Protein AF-A0A1C6BW01-F1 (afdb_monomer_lite)

Sequence (113 aa):
MGESELTFLDFTEDDIAQLSMTPLMGGQMSRKDKIKEGILIAKEEYNDMADKVMAMLYTLADKFLDGIELDEIKEAMVMTRLGQMIMDDGIRIGELRGREEGIAENQKKIRRK

Structure (mmCIF, N/CA/C/O backbone):
data_AF-A0A1C6BW01-F1
#
_entry.id   AF-A0A1C6BW01-F1
#
loop_
_atom_site.group_PDB
_atom_site.id
_atom_site.type_symbol
_atom_site.label_atom_id
_atom_site.label_alt_id
_atom_site.label_comp_id
_atom_site.label_asym_id
_atom_site.label_entity_id
_atom_site.label_seq_id
_atom_site.pdbx_PDB_ins_code
_atom_site.Cartn_x
_atom_site.Cartn_y
_atom_site.Cartn_z
_atom_site.occupancy
_atom_site.B_iso_or_equiv
_atom_site.auth_seq_id
_atom_site.auth_comp_id
_atom_site.auth_asym_id
_atom_site.auth_atom_id
_atom_site.pdbx_PDB_model_num
ATOM 1 N N . MET A 1 1 ? -6.541 29.605 29.479 1.00 36.56 1 MET A N 1
ATOM 2 C CA . MET A 1 1 ? -6.010 29.645 28.103 1.00 36.56 1 MET A CA 1
ATOM 3 C C . MET A 1 1 ? -4.715 28.853 28.157 1.00 36.56 1 MET A C 1
ATOM 5 O O . MET A 1 1 ? -3.748 29.378 28.667 1.00 36.56 1 MET A O 1
ATOM 9 N N . GLY A 1 2 ? -4.680 27.544 27.928 1.00 43.06 2 GLY A N 1
A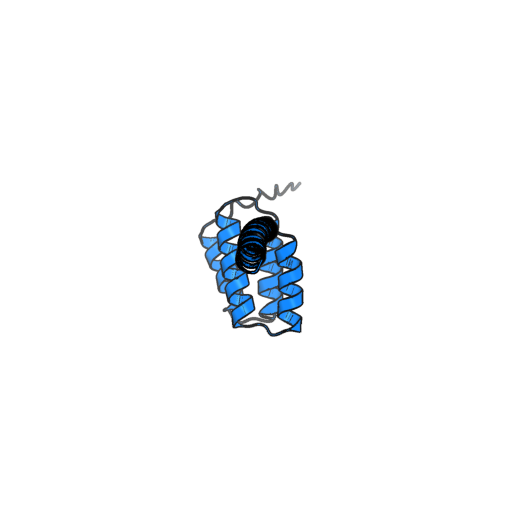TOM 10 C CA . GLY A 1 2 ? -5.489 26.759 27.000 1.00 43.06 2 GLY A CA 1
ATOM 11 C C . GLY A 1 2 ? -4.754 26.537 25.679 1.00 43.06 2 GLY A C 1
ATOM 12 O O . GLY A 1 2 ? -5.409 26.501 24.651 1.00 43.06 2 GLY A O 1
ATOM 13 N N . GLU A 1 3 ? -3.425 26.445 25.705 1.00 38.47 3 GLU A N 1
ATOM 14 C CA . GLU A 1 3 ? -2.650 25.883 24.603 1.00 38.47 3 GLU A CA 1
ATOM 15 C C . GLU A 1 3 ? -2.342 24.440 24.990 1.00 38.47 3 GLU A C 1
ATOM 17 O O . GLU A 1 3 ? -1.395 24.140 25.711 1.00 38.47 3 GLU A O 1
ATOM 22 N N . SER A 1 4 ? -3.249 23.544 24.603 1.00 41.50 4 SER A N 1
ATOM 23 C CA . SER A 1 4 ? -2.918 22.138 24.448 1.00 41.50 4 SER A CA 1
ATOM 24 C C . SER A 1 4 ? -1.939 22.056 23.283 1.00 41.50 4 SER A C 1
ATOM 26 O O . SER A 1 4 ? -2.351 21.927 22.129 1.00 41.50 4 SER A O 1
ATOM 28 N N . GLU A 1 5 ? -0.651 22.200 23.593 1.00 40.69 5 GLU A N 1
ATOM 29 C CA . GLU A 1 5 ? 0.421 21.637 22.785 1.00 40.69 5 GLU A CA 1
ATOM 30 C C . GLU A 1 5 ? 0.078 20.156 22.623 1.00 40.69 5 GLU A C 1
ATOM 32 O O . GLU A 1 5 ? 0.233 19.348 23.539 1.00 40.69 5 GLU A O 1
ATOM 37 N N . LEU A 1 6 ? -0.506 19.823 21.472 1.00 42.75 6 LEU A N 1
ATOM 38 C CA . LEU A 1 6 ? -0.527 18.473 20.941 1.00 42.75 6 LEU A CA 1
ATOM 39 C C . LEU A 1 6 ? 0.942 18.127 20.722 1.00 42.75 6 LEU A C 1
ATOM 41 O O . LEU A 1 6 ? 1.514 18.390 19.666 1.00 42.75 6 LEU A O 1
ATOM 45 N N . THR A 1 7 ? 1.578 17.641 21.784 1.00 38.22 7 THR A N 1
ATOM 46 C CA . THR A 1 7 ? 2.890 17.027 21.718 1.00 38.22 7 THR A CA 1
ATOM 47 C C . THR A 1 7 ? 2.762 15.903 20.707 1.00 38.22 7 THR A C 1
ATOM 49 O O . THR A 1 7 ? 2.026 14.945 20.946 1.00 38.22 7 THR A O 1
ATOM 52 N N . PHE A 1 8 ? 3.401 16.112 19.557 1.00 45.72 8 PHE A N 1
ATOM 53 C CA . PHE A 1 8 ? 3.662 15.142 18.504 1.00 45.72 8 PHE A CA 1
ATOM 54 C C . PHE A 1 8 ? 3.826 13.759 19.144 1.00 45.72 8 PHE A C 1
ATOM 56 O O . PHE A 1 8 ? 4.736 13.572 19.955 1.00 45.72 8 PHE A O 1
ATOM 63 N N . LEU A 1 9 ? 2.849 12.874 18.915 1.00 46.31 9 LEU A N 1
ATOM 64 C CA . LEU A 1 9 ? 2.792 11.562 19.551 1.00 46.31 9 LEU A CA 1
ATOM 65 C C . LEU A 1 9 ? 4.035 10.794 19.115 1.00 46.31 9 LEU A C 1
ATOM 67 O O . LEU A 1 9 ? 4.117 10.332 17.981 1.00 46.31 9 LEU A O 1
ATOM 71 N N . ASP A 1 10 ? 4.995 10.646 20.020 1.00 57.12 10 ASP A N 1
ATOM 72 C CA . ASP A 1 10 ? 6.025 9.632 19.865 1.00 57.12 10 ASP A CA 1
ATOM 73 C C . ASP A 1 10 ? 5.281 8.293 19.957 1.00 57.12 10 ASP A C 1
ATOM 75 O O . ASP A 1 10 ? 4.870 7.885 21.044 1.00 57.12 10 ASP A O 1
ATOM 79 N N . PHE A 1 11 ? 4.964 7.699 18.800 1.00 65.00 11 PHE A N 1
ATOM 80 C CA . PHE A 1 11 ? 4.159 6.482 18.705 1.00 65.00 11 PHE A CA 1
ATOM 81 C C . PHE A 1 11 ? 4.783 5.400 19.582 1.00 65.00 11 PHE A C 1
ATOM 83 O O . PHE A 1 11 ? 5.849 4.862 19.269 1.00 65.00 11 PHE A O 1
ATOM 90 N N . THR A 1 12 ? 4.120 5.078 20.688 1.00 73.38 12 THR A N 1
ATOM 91 C CA . THR A 1 12 ? 4.597 4.038 21.593 1.00 73.38 12 THR A CA 1
ATOM 92 C C . THR A 1 12 ? 4.290 2.659 21.012 1.00 73.38 12 THR A C 1
ATOM 94 O O . THR A 1 12 ? 3.443 2.501 20.128 1.00 73.38 12 THR A O 1
ATOM 97 N N . GLU A 1 13 ? 4.956 1.616 21.515 1.00 70.88 13 GLU A N 1
ATOM 98 C CA . GLU A 1 13 ? 4.609 0.238 21.136 1.00 70.88 13 GLU A CA 1
ATOM 99 C C . GLU A 1 13 ? 3.128 -0.083 21.414 1.00 70.88 13 GLU A C 1
ATOM 101 O O . GLU A 1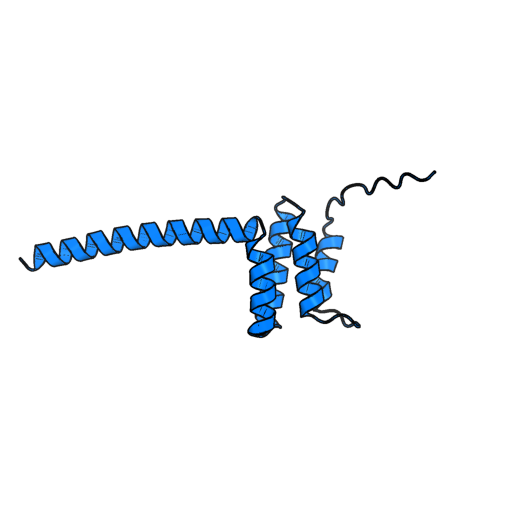 13 ? 2.513 -0.832 20.652 1.00 70.88 13 GLU A O 1
ATOM 106 N N . ASP A 1 14 ? 2.536 0.531 22.444 1.00 78.19 14 ASP A N 1
ATOM 107 C CA . ASP A 1 14 ? 1.125 0.364 22.801 1.00 78.19 14 ASP A CA 1
ATOM 108 C C . ASP A 1 14 ? 0.185 1.025 21.785 1.00 78.19 14 ASP A C 1
ATOM 110 O O . ASP A 1 14 ? -0.801 0.405 21.373 1.00 78.19 14 ASP A O 1
ATOM 114 N N . ASP A 1 15 ? 0.508 2.238 21.321 1.00 75.44 15 ASP A N 1
ATOM 115 C CA . ASP A 1 15 ? -0.256 2.924 20.267 1.00 75.44 15 ASP A CA 1
ATOM 116 C C . ASP A 1 15 ? -0.285 2.081 18.988 1.00 75.44 15 ASP A C 1
ATOM 118 O O . ASP A 1 15 ? -1.278 2.028 18.262 1.00 75.44 15 ASP A O 1
ATOM 122 N N . ILE A 1 16 ? 0.789 1.337 18.746 1.00 72.06 16 ILE A N 1
ATOM 123 C CA . ILE A 1 16 ? 0.949 0.493 17.567 1.00 72.06 16 ILE A CA 1
ATOM 124 C C . ILE A 1 16 ? 0.239 -0.835 17.712 1.00 72.06 16 ILE A C 1
ATOM 126 O O . ILE A 1 16 ? -0.425 -1.288 16.771 1.00 72.06 16 ILE A O 1
ATOM 130 N N . ALA A 1 17 ? 0.331 -1.457 18.882 1.00 75.44 17 ALA A N 1
ATOM 131 C CA . ALA A 1 17 ? -0.485 -2.612 19.197 1.00 75.44 17 ALA A CA 1
ATOM 132 C C . ALA A 1 17 ? -1.969 -2.257 19.034 1.00 75.44 17 ALA A C 1
ATOM 134 O O . ALA A 1 17 ? -2.713 -3.010 18.410 1.00 75.44 17 ALA A O 1
ATOM 135 N N . GLN A 1 18 ? -2.401 -1.076 19.486 1.00 81.06 18 GLN A N 1
ATOM 136 C CA . GLN A 1 18 ? -3.768 -0.618 19.260 1.00 81.06 18 GLN A CA 1
ATOM 137 C C . GLN A 1 18 ? -4.075 -0.400 17.780 1.00 81.06 18 GLN A C 1
ATOM 139 O O . GLN A 1 18 ? -5.044 -0.982 17.287 1.00 81.06 18 GLN A O 1
ATOM 144 N N . LEU A 1 19 ? -3.272 0.378 17.048 1.00 81.75 19 LEU A N 1
ATOM 145 C CA . LEU A 1 19 ? -3.559 0.710 15.647 1.00 81.75 19 LEU A CA 1
ATOM 146 C C . LEU A 1 19 ? -3.625 -0.549 14.771 1.00 81.75 19 LEU A C 1
ATOM 148 O O . LEU A 1 19 ? -4.533 -0.707 13.956 1.00 81.75 19 LEU A O 1
ATOM 152 N N . SER A 1 20 ? -2.705 -1.489 14.993 1.00 77.75 20 SER A N 1
ATOM 153 C CA . SER A 1 20 ? -2.644 -2.751 14.254 1.00 77.75 20 SER A CA 1
ATOM 154 C C . SER A 1 20 ? -3.747 -3.740 14.642 1.00 77.75 20 SER A C 1
ATOM 156 O O . SER A 1 20 ? -4.208 -4.510 13.802 1.00 77.75 20 SER A O 1
ATOM 158 N N . MET A 1 21 ? -4.226 -3.715 15.887 1.00 83.38 21 MET A N 1
ATOM 159 C CA . MET A 1 21 ? -5.309 -4.594 16.341 1.00 83.38 21 MET A CA 1
ATOM 160 C C . MET A 1 21 ? -6.701 -3.999 16.100 1.00 83.38 21 MET A C 1
ATOM 162 O O . MET A 1 21 ? -7.686 -4.740 16.077 1.00 83.38 21 MET A O 1
ATOM 166 N N . THR A 1 22 ? -6.810 -2.688 15.872 1.00 86.00 22 THR A N 1
ATOM 167 C CA . THR A 1 22 ? -8.086 -1.980 15.672 1.00 86.00 22 THR A CA 1
ATOM 168 C C . THR A 1 22 ? -8.962 -2.614 14.578 1.00 86.00 22 THR A C 1
ATOM 170 O O . THR A 1 22 ? -10.158 -2.819 14.836 1.00 86.00 22 THR A O 1
ATOM 173 N N . PRO A 1 23 ? -8.427 -3.025 13.404 1.00 86.06 23 PRO A N 1
ATOM 174 C CA . PRO A 1 23 ? -9.209 -3.719 12.374 1.00 86.06 23 PRO A CA 1
ATOM 175 C C . PRO A 1 23 ? -9.770 -5.087 12.802 1.00 86.06 23 PRO A C 1
ATOM 177 O O . PRO A 1 23 ? -10.738 -5.570 12.213 1.00 86.06 23 PRO A O 1
ATOM 180 N N . LEU A 1 24 ? -9.190 -5.720 13.827 1.00 86.44 24 LEU A N 1
ATOM 181 C CA . LEU A 1 24 ? -9.649 -7.004 14.371 1.00 86.44 24 LEU A CA 1
ATOM 182 C C . LEU A 1 24 ? -10.740 -6.830 15.432 1.00 86.44 24 LEU A C 1
ATOM 184 O O . LEU A 1 24 ? -11.548 -7.736 15.640 1.00 86.44 24 LEU A O 1
ATOM 188 N N . MET A 1 25 ? -10.775 -5.674 16.096 1.00 87.19 25 MET A N 1
ATOM 189 C CA . MET A 1 25 ? -11.768 -5.369 17.121 1.00 87.19 25 MET A CA 1
ATOM 190 C C . MET A 1 25 ? -13.153 -5.127 16.503 1.00 87.19 25 MET A C 1
ATOM 192 O O . MET A 1 25 ? -13.285 -4.626 15.383 1.00 87.19 25 MET A O 1
ATOM 196 N N . GLY A 1 26 ? -14.211 -5.451 17.252 1.00 78.94 26 GLY A N 1
ATOM 197 C CA . GLY A 1 26 ? -15.583 -5.066 16.901 1.00 78.94 26 GLY A CA 1
ATOM 198 C C . GLY A 1 26 ? -15.794 -3.546 16.959 1.00 78.94 26 GLY A C 1
ATOM 199 O O . GLY A 1 26 ? -14.897 -2.791 17.335 1.00 78.94 26 GLY A O 1
ATOM 200 N N . GLY A 1 27 ? -16.972 -3.073 16.557 1.00 85.62 27 GLY A N 1
ATOM 201 C CA . GLY A 1 27 ? -17.343 -1.657 16.630 1.00 85.62 27 GLY A CA 1
ATOM 202 C C . GLY A 1 27 ? -18.216 -1.213 15.462 1.00 85.62 27 GLY A C 1
ATOM 203 O O . GLY A 1 27 ? -18.530 -2.006 14.579 1.00 85.62 27 GLY A O 1
ATOM 204 N N . GLN A 1 28 ? -18.597 0.065 15.470 1.00 85.94 28 GLN A N 1
ATOM 205 C CA . GLN A 1 28 ? -19.463 0.652 14.441 1.00 85.94 28 GLN A CA 1
ATOM 206 C C . GLN A 1 28 ? -18.723 0.955 13.132 1.00 85.94 28 GLN A C 1
ATOM 208 O O . GLN A 1 28 ? -19.337 0.956 12.070 1.00 85.94 28 GLN A O 1
ATOM 213 N N . MET A 1 29 ? -17.416 1.223 13.205 1.00 89.56 29 MET A N 1
ATOM 214 C CA . MET A 1 29 ? -16.590 1.514 12.036 1.00 89.56 29 MET A CA 1
ATOM 215 C C . MET A 1 29 ? -16.218 0.222 11.299 1.00 89.56 29 MET A C 1
ATOM 217 O O . MET A 1 29 ? -15.854 -0.776 11.933 1.00 89.56 29 MET A O 1
ATOM 221 N N . SER A 1 30 ? -16.296 0.246 9.966 1.00 91.75 30 SER A N 1
ATOM 222 C CA . SER A 1 30 ? -15.945 -0.903 9.131 1.00 91.75 30 SER A CA 1
ATOM 223 C C . SER A 1 30 ? -14.451 -1.237 9.238 1.00 91.75 30 SER A C 1
ATOM 225 O O . SER A 1 30 ? -13.630 -0.395 9.608 1.00 91.75 30 SER A O 1
ATOM 227 N N . ARG A 1 31 ? -14.069 -2.476 8.900 1.00 91.56 31 ARG A N 1
ATOM 228 C CA . ARG A 1 31 ? -12.647 -2.861 8.860 1.00 91.56 31 ARG A CA 1
ATOM 229 C C . ARG A 1 31 ? -11.865 -2.018 7.857 1.00 91.56 31 ARG A C 1
ATOM 231 O O . ARG A 1 31 ? -10.755 -1.609 8.175 1.00 91.56 31 ARG A O 1
ATOM 238 N N . LYS A 1 32 ? -12.464 -1.724 6.698 1.00 93.00 32 LYS A N 1
ATOM 239 C CA . LYS A 1 32 ? -11.883 -0.854 5.675 1.00 93.00 32 LYS A CA 1
ATOM 240 C C . LYS A 1 32 ? -11.540 0.516 6.244 1.00 93.00 32 LYS A C 1
ATOM 242 O O . LYS A 1 32 ? -10.399 0.951 6.132 1.00 93.00 32 LYS A O 1
ATOM 247 N N . ASP A 1 33 ? -12.508 1.168 6.884 1.00 92.44 33 ASP A N 1
ATOM 248 C CA . ASP A 1 33 ? -12.332 2.535 7.380 1.00 92.44 33 ASP A CA 1
ATOM 249 C C . ASP A 1 33 ? -11.269 2.587 8.482 1.00 92.44 33 ASP A C 1
ATOM 251 O O . ASP A 1 33 ? -10.396 3.447 8.442 1.00 92.44 33 ASP A O 1
ATOM 255 N N . LYS A 1 34 ? -11.260 1.596 9.384 1.00 92.75 34 LYS A N 1
ATOM 256 C CA . LYS A 1 34 ? -10.224 1.451 10.418 1.00 92.75 34 LYS A CA 1
ATOM 257 C C . LYS A 1 34 ? -8.822 1.309 9.826 1.00 92.75 34 LYS A C 1
ATOM 259 O O . LYS A 1 34 ? -7.880 1.927 10.311 1.00 92.75 34 LYS A O 1
ATOM 264 N N . ILE A 1 35 ? -8.674 0.485 8.786 1.00 92.50 35 ILE A N 1
ATOM 265 C CA . ILE A 1 35 ? -7.384 0.295 8.112 1.00 92.50 35 ILE A CA 1
ATOM 266 C C . ILE A 1 35 ? -6.961 1.587 7.410 1.00 92.50 35 ILE A C 1
ATOM 268 O O . ILE A 1 35 ? -5.817 2.014 7.547 1.00 92.50 35 ILE A O 1
ATOM 272 N N . LYS A 1 36 ? -7.886 2.234 6.695 1.00 92.62 36 LYS A N 1
ATOM 273 C CA . LYS A 1 36 ? -7.633 3.486 5.977 1.00 92.62 36 LYS A CA 1
ATOM 274 C C . LYS A 1 36 ? -7.202 4.601 6.926 1.00 92.62 36 LYS A C 1
ATOM 276 O O . LYS A 1 36 ? -6.229 5.291 6.645 1.00 92.62 36 LYS A O 1
ATOM 281 N N . GLU A 1 37 ? -7.889 4.753 8.054 1.00 91.25 37 GLU A N 1
ATOM 282 C CA . GLU A 1 37 ? -7.545 5.736 9.081 1.00 91.25 37 GLU A CA 1
ATOM 283 C C . GLU A 1 37 ? -6.183 5.430 9.713 1.00 91.25 37 GLU A C 1
ATOM 285 O O . GLU A 1 37 ? -5.346 6.324 9.808 1.00 91.25 37 GLU A O 1
ATOM 290 N N . GLY A 1 38 ? -5.897 4.161 10.021 1.00 90.19 38 GLY A N 1
ATOM 291 C CA . GLY A 1 38 ? -4.579 3.747 10.505 1.00 90.19 38 GLY A CA 1
ATOM 292 C C . GLY A 1 38 ? -3.445 4.102 9.534 1.00 90.19 38 GLY A C 1
ATOM 293 O O . GLY A 1 38 ? -2.404 4.597 9.958 1.00 90.19 38 GLY A O 1
ATOM 294 N N . ILE A 1 39 ? -3.656 3.922 8.226 1.00 91.00 39 ILE A N 1
ATOM 295 C CA . ILE A 1 39 ? -2.685 4.310 7.188 1.00 91.00 39 ILE A CA 1
ATOM 296 C C . ILE A 1 39 ? -2.522 5.833 7.136 1.00 91.00 39 ILE A C 1
ATOM 298 O O . ILE A 1 39 ? -1.401 6.328 7.042 1.00 91.00 39 ILE A O 1
ATOM 302 N N . LEU A 1 40 ? -3.625 6.585 7.208 1.00 89.44 40 LEU A N 1
ATOM 303 C CA . LEU A 1 40 ? -3.603 8.050 7.197 1.00 89.44 40 LEU A CA 1
ATOM 304 C C . LEU A 1 40 ? -2.902 8.649 8.414 1.00 89.44 40 LEU A C 1
ATOM 306 O O . LEU A 1 40 ? -2.351 9.735 8.296 1.00 89.44 40 LEU A O 1
ATOM 310 N N . ILE A 1 41 ? -2.928 7.959 9.549 1.00 87.44 41 ILE A N 1
ATOM 311 C CA . ILE A 1 41 ? -2.192 8.351 10.746 1.00 87.44 41 ILE A CA 1
ATOM 312 C C . ILE A 1 41 ? -0.711 7.986 10.584 1.00 87.44 41 ILE A C 1
ATOM 314 O O . ILE A 1 41 ? 0.157 8.843 10.713 1.00 87.44 41 ILE A O 1
ATOM 318 N N . ALA A 1 42 ? -0.414 6.734 10.226 1.00 85.62 42 ALA A N 1
ATOM 319 C CA . ALA A 1 42 ? 0.959 6.245 10.121 1.00 85.62 42 ALA A CA 1
ATOM 320 C C . ALA A 1 42 ? 1.776 6.949 9.022 1.00 85.62 42 ALA A C 1
ATOM 322 O O . ALA A 1 42 ? 2.993 7.039 9.137 1.00 85.62 42 ALA A O 1
ATOM 323 N N . LYS A 1 43 ? 1.138 7.465 7.961 1.00 85.75 43 LYS A N 1
ATOM 324 C CA . LYS A 1 43 ? 1.843 8.183 6.883 1.00 85.75 43 LYS A CA 1
ATOM 325 C C . LYS A 1 43 ? 2.450 9.523 7.321 1.00 85.75 43 LYS A C 1
ATOM 327 O O . LYS A 1 43 ? 3.311 10.032 6.610 1.00 85.75 43 LYS A O 1
ATOM 332 N N . GLU A 1 44 ? 1.952 10.122 8.405 1.00 84.38 44 GLU A N 1
ATOM 333 C CA . GLU A 1 44 ? 2.448 11.409 8.916 1.00 84.38 44 GLU A CA 1
ATOM 334 C C . GLU A 1 44 ? 3.766 11.233 9.695 1.00 84.38 44 GLU A C 1
ATOM 336 O O . GLU A 1 44 ? 4.494 12.198 9.920 1.00 84.38 44 GLU A O 1
ATOM 341 N N . GLU A 1 45 ? 4.109 9.987 10.038 1.00 81.88 45 GLU A N 1
ATOM 342 C CA . GLU A 1 45 ? 5.303 9.614 10.785 1.00 81.88 45 GLU A CA 1
ATOM 343 C C . GLU A 1 45 ? 6.405 9.058 9.873 1.00 81.88 45 GLU A C 1
ATOM 345 O O . GLU A 1 45 ? 6.164 8.270 8.958 1.00 81.88 45 GLU A O 1
ATOM 350 N N . TYR A 1 46 ? 7.658 9.430 10.152 1.00 80.50 46 TYR A N 1
ATOM 351 C CA . TYR A 1 46 ? 8.814 9.103 9.302 1.00 80.50 46 TYR A CA 1
ATOM 352 C C . TYR A 1 46 ? 9.864 8.250 10.029 1.00 80.50 46 TYR A C 1
ATOM 354 O O . TYR A 1 46 ? 11.068 8.496 9.916 1.00 80.50 46 TYR A O 1
ATOM 362 N N . ASN A 1 47 ? 9.430 7.217 10.749 1.00 82.94 47 ASN A N 1
ATOM 363 C CA . ASN A 1 47 ? 10.296 6.316 11.516 1.00 82.94 47 ASN A CA 1
ATOM 364 C C . ASN A 1 47 ? 10.044 4.831 11.174 1.00 82.94 47 ASN A C 1
ATOM 366 O O . ASN A 1 47 ? 9.021 4.480 10.589 1.00 82.94 47 ASN A O 1
ATOM 370 N N . ASP A 1 48 ? 10.983 3.953 11.544 1.00 83.12 48 ASP A N 1
ATOM 371 C CA . ASP A 1 48 ? 10.915 2.502 11.270 1.00 83.12 48 ASP A CA 1
ATOM 372 C C . ASP A 1 48 ? 9.652 1.845 11.834 1.00 83.12 48 ASP A C 1
ATOM 374 O O . ASP A 1 48 ? 9.214 0.780 11.392 1.00 83.12 48 ASP A O 1
ATOM 378 N N . MET A 1 49 ? 9.093 2.448 12.875 1.00 82.12 49 MET A N 1
ATOM 379 C CA . MET A 1 49 ? 7.960 1.900 13.577 1.00 82.12 49 MET A CA 1
ATOM 380 C C . MET A 1 49 ? 6.651 2.163 12.813 1.00 82.12 49 MET A C 1
ATOM 382 O O . MET A 1 49 ? 5.840 1.247 12.659 1.00 82.12 49 MET A O 1
ATOM 386 N N . ALA A 1 50 ? 6.499 3.352 12.227 1.00 83.50 50 ALA A N 1
ATOM 387 C CA . ALA A 1 50 ? 5.428 3.670 11.286 1.00 83.50 50 ALA A CA 1
ATOM 388 C C . ALA A 1 50 ? 5.446 2.739 10.059 1.00 83.50 50 ALA A C 1
ATOM 390 O O . ALA A 1 50 ? 4.396 2.252 9.635 1.00 83.50 50 ALA A O 1
ATOM 391 N N . ASP A 1 51 ? 6.633 2.395 9.549 1.00 84.75 51 ASP A N 1
ATOM 392 C CA . ASP A 1 51 ? 6.773 1.451 8.433 1.00 84.75 51 ASP A CA 1
ATOM 393 C C . ASP A 1 51 ? 6.271 0.039 8.808 1.00 84.75 51 ASP A C 1
ATOM 395 O O . ASP A 1 51 ? 5.589 -0.620 8.016 1.00 84.75 51 ASP A O 1
ATOM 399 N N . LYS A 1 52 ? 6.533 -0.426 10.040 1.00 85.50 52 LYS A N 1
ATOM 400 C CA . LYS A 1 52 ? 6.007 -1.713 10.541 1.00 85.50 52 LYS A CA 1
ATOM 401 C C . LYS A 1 52 ? 4.486 -1.701 10.661 1.00 85.50 52 LYS A C 1
ATOM 403 O O . LYS A 1 52 ? 3.836 -2.658 10.240 1.00 85.50 52 LYS A O 1
ATOM 408 N N . VAL A 1 53 ? 3.920 -0.624 11.207 1.00 87.44 53 VAL A N 1
ATOM 409 C CA . VAL A 1 53 ? 2.464 -0.426 11.294 1.00 87.44 53 VAL A CA 1
ATOM 410 C C . VAL A 1 53 ? 1.841 -0.483 9.904 1.00 87.44 53 VAL A C 1
ATOM 412 O O . VAL A 1 53 ? 0.868 -1.206 9.696 1.00 87.44 53 VAL A O 1
ATOM 415 N N . MET A 1 54 ? 2.437 0.218 8.939 1.00 88.56 54 MET A N 1
ATOM 416 C CA . MET A 1 54 ? 1.980 0.243 7.553 1.00 88.56 54 MET A CA 1
ATOM 417 C C . MET A 1 54 ? 1.944 -1.165 6.944 1.00 88.56 54 MET A C 1
ATOM 419 O O . MET A 1 54 ? 0.937 -1.567 6.362 1.00 88.56 54 MET A O 1
ATOM 423 N N . ALA A 1 55 ? 3.005 -1.954 7.141 1.00 88.31 55 ALA A N 1
ATOM 424 C CA . ALA A 1 55 ? 3.072 -3.334 6.664 1.00 88.31 55 ALA A CA 1
ATOM 425 C C . ALA A 1 55 ? 2.005 -4.239 7.312 1.00 88.31 55 ALA A C 1
ATOM 427 O O . ALA A 1 55 ? 1.387 -5.070 6.636 1.00 88.31 55 ALA A O 1
ATOM 428 N N . MET A 1 56 ? 1.751 -4.070 8.614 1.00 90.31 56 MET A N 1
ATOM 429 C CA . MET A 1 56 ? 0.693 -4.803 9.315 1.00 90.31 56 MET A CA 1
ATOM 430 C C . MET A 1 56 ? -0.696 -4.429 8.790 1.00 90.31 56 MET A C 1
ATOM 432 O O . MET A 1 56 ? -1.488 -5.318 8.480 1.00 90.31 56 MET A O 1
ATOM 436 N N . LEU A 1 57 ? -0.984 -3.134 8.644 1.00 91.38 57 LEU A N 1
ATOM 437 C CA . LEU A 1 57 ? -2.256 -2.640 8.114 1.00 91.38 57 LEU A CA 1
ATOM 438 C C . LEU A 1 57 ? -2.498 -3.120 6.680 1.00 91.38 57 LEU A C 1
ATOM 440 O O . LEU A 1 57 ? -3.606 -3.555 6.371 1.00 91.38 57 LEU A O 1
ATOM 444 N N . TYR A 1 58 ? -1.462 -3.140 5.838 1.00 88.88 58 TYR A N 1
ATOM 445 C CA . TYR A 1 58 ? -1.552 -3.713 4.496 1.00 88.88 58 TYR A CA 1
ATOM 446 C C . TYR A 1 58 ? -1.863 -5.213 4.525 1.00 88.88 58 TYR A C 1
ATOM 448 O O . TYR A 1 58 ? -2.734 -5.682 3.800 1.00 88.88 58 TYR A O 1
ATOM 456 N N . THR A 1 59 ? -1.212 -5.967 5.413 1.00 90.88 59 THR A N 1
ATOM 457 C CA . THR A 1 59 ? -1.491 -7.403 5.583 1.00 90.88 59 THR A CA 1
ATOM 458 C C . THR A 1 59 ? -2.946 -7.646 6.001 1.00 90.88 59 THR A C 1
ATOM 460 O O . THR A 1 59 ? -3.582 -8.602 5.558 1.00 90.88 59 THR A O 1
ATOM 463 N N . LEU A 1 60 ? -3.503 -6.780 6.852 1.00 92.19 60 LEU A N 1
ATOM 464 C CA . LEU A 1 60 ? -4.909 -6.849 7.253 1.00 92.19 60 LEU A CA 1
ATOM 465 C C . LEU A 1 60 ? -5.845 -6.459 6.104 1.00 92.19 60 LEU A C 1
ATOM 467 O O . LEU A 1 60 ? -6.893 -7.086 5.960 1.00 92.19 60 LEU A O 1
ATOM 471 N N . ALA A 1 61 ? -5.464 -5.478 5.283 1.00 92.75 61 ALA A N 1
ATOM 472 C CA . ALA A 1 61 ? -6.201 -5.102 4.080 1.00 92.75 61 ALA A CA 1
ATOM 473 C C . ALA A 1 61 ? -6.298 -6.277 3.103 1.00 92.75 61 ALA A C 1
ATOM 475 O O . ALA A 1 61 ? -7.401 -6.689 2.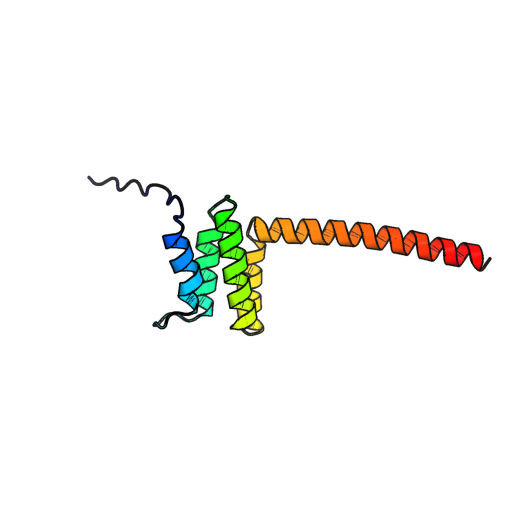764 1.00 92.75 61 ALA A O 1
ATOM 476 N N . ASP A 1 62 ? -5.158 -6.870 2.742 1.00 91.06 62 ASP A N 1
ATOM 477 C CA . ASP A 1 62 ? -5.069 -8.029 1.844 1.00 91.06 62 ASP A CA 1
ATOM 478 C C . ASP A 1 62 ? -5.893 -9.223 2.351 1.00 91.06 62 ASP A C 1
ATOM 480 O O . ASP A 1 62 ? -6.552 -9.925 1.588 1.00 91.06 62 ASP A O 1
ATOM 484 N N . LYS A 1 63 ? -5.921 -9.427 3.673 1.00 91.81 63 LYS A N 1
ATOM 485 C CA . LYS A 1 63 ? -6.662 -10.528 4.292 1.00 91.81 63 LYS A CA 1
ATOM 486 C C . LYS A 1 63 ? -8.178 -10.321 4.332 1.00 91.81 63 LYS A C 1
ATOM 488 O O . LYS A 1 63 ? -8.913 -11.311 4.312 1.00 91.81 63 LYS A O 1
ATOM 493 N N . PHE A 1 64 ? -8.648 -9.089 4.532 1.00 90.38 64 PHE A N 1
ATOM 494 C CA . PHE A 1 64 ? -10.044 -8.830 4.909 1.00 90.38 64 PHE A CA 1
ATOM 495 C C . PHE A 1 64 ? -10.857 -8.028 3.901 1.00 90.38 64 PHE A C 1
ATOM 497 O O . PHE A 1 64 ? -12.081 -8.062 4.011 1.00 90.38 64 PHE A O 1
ATOM 504 N N . LEU A 1 65 ? -10.214 -7.303 2.991 1.00 93.12 65 LEU A N 1
ATOM 505 C CA . LEU A 1 65 ? -10.876 -6.427 2.031 1.00 93.12 65 LEU A CA 1
ATOM 506 C C . LEU A 1 65 ? -10.954 -7.091 0.657 1.00 93.12 65 LEU A C 1
ATOM 508 O O . LEU A 1 65 ? -10.149 -7.962 0.327 1.00 93.12 65 LEU A O 1
ATOM 512 N N . ASP A 1 66 ? -11.926 -6.671 -0.148 1.00 92.38 66 ASP A N 1
ATOM 513 C CA . ASP A 1 66 ? -12.080 -7.118 -1.533 1.00 92.38 66 ASP A CA 1
ATOM 514 C C . ASP A 1 66 ? -11.808 -5.993 -2.542 1.00 92.38 66 ASP A C 1
ATOM 516 O O . ASP A 1 66 ? -11.522 -4.861 -2.164 1.00 92.38 66 ASP A O 1
ATOM 520 N N . GLY A 1 67 ? -11.833 -6.323 -3.837 1.00 91.31 67 GLY A N 1
ATOM 521 C CA . GLY A 1 67 ? -11.266 -5.522 -4.929 1.00 91.31 67 GLY A CA 1
ATOM 522 C C . GLY A 1 67 ? -11.404 -4.000 -4.803 1.00 91.31 67 GLY A C 1
ATOM 523 O O . GLY A 1 67 ? -10.389 -3.310 -4.831 1.00 91.31 67 GLY A O 1
ATOM 524 N N . ILE A 1 68 ? -12.625 -3.476 -4.633 1.00 91.88 68 ILE A N 1
ATOM 525 C CA . ILE A 1 68 ? -12.851 -2.018 -4.573 1.00 91.88 68 ILE A CA 1
ATOM 526 C C . ILE A 1 68 ? -12.271 -1.428 -3.283 1.00 91.88 68 ILE A C 1
ATOM 528 O O . ILE A 1 68 ? -11.644 -0.371 -3.303 1.00 91.88 68 ILE A O 1
ATOM 532 N N . GLU A 1 69 ? -12.456 -2.113 -2.157 1.00 92.06 69 GLU A N 1
ATOM 533 C CA . GLU A 1 69 ? -11.935 -1.668 -0.866 1.00 92.06 69 GLU A CA 1
ATOM 534 C C . GLU A 1 69 ? -10.401 -1.702 -0.837 1.00 92.06 69 GLU A C 1
ATOM 536 O O . GLU A 1 69 ? -9.765 -0.787 -0.311 1.00 92.06 69 GLU A O 1
ATOM 541 N N . LEU A 1 70 ? -9.798 -2.731 -1.438 1.00 92.56 70 LEU A N 1
ATOM 542 C CA . LEU A 1 70 ? -8.351 -2.872 -1.550 1.00 92.56 70 LEU A CA 1
ATOM 543 C C . LEU A 1 70 ? -7.750 -1.787 -2.453 1.00 92.56 70 LEU A C 1
ATOM 545 O O . LEU A 1 70 ? -6.673 -1.276 -2.148 1.00 92.56 70 LEU A O 1
ATOM 549 N N . ASP A 1 71 ? -8.446 -1.395 -3.524 1.00 91.69 71 ASP A N 1
ATOM 550 C CA . ASP A 1 71 ? -8.023 -0.291 -4.389 1.00 91.69 71 ASP A CA 1
ATOM 551 C C . ASP A 1 71 ? -7.964 1.040 -3.626 1.00 91.69 71 ASP A C 1
ATOM 553 O O . ASP A 1 71 ? -6.962 1.750 -3.731 1.00 91.69 71 ASP A O 1
ATOM 557 N N . GLU A 1 72 ? -8.956 1.340 -2.781 1.00 90.88 72 GLU A N 1
ATOM 558 C CA . GLU A 1 72 ? -8.919 2.534 -1.923 1.00 90.88 72 GLU A CA 1
ATOM 559 C C . GLU A 1 72 ? -7.736 2.514 -0.938 1.00 90.88 72 GLU A C 1
ATOM 561 O O . GLU A 1 72 ? -7.096 3.542 -0.694 1.00 90.88 72 GLU A O 1
ATOM 566 N N . ILE A 1 73 ? -7.437 1.352 -0.347 1.00 93.12 73 ILE A N 1
ATOM 567 C CA . ILE A 1 73 ? -6.294 1.203 0.564 1.00 93.12 73 ILE A CA 1
ATOM 568 C C . ILE A 1 73 ? -4.971 1.350 -0.185 1.00 93.12 73 ILE A C 1
ATOM 570 O O . ILE A 1 73 ? -4.054 2.011 0.303 1.00 93.12 73 ILE A O 1
ATOM 574 N N . LYS A 1 74 ? -4.871 0.772 -1.382 1.00 90.31 74 LYS A N 1
ATOM 575 C CA . LYS A 1 74 ? -3.699 0.891 -2.248 1.00 90.31 74 LYS A CA 1
ATOM 576 C C . LYS A 1 74 ? -3.415 2.353 -2.588 1.00 90.31 74 LYS A C 1
ATOM 578 O O . LYS A 1 74 ? -2.262 2.763 -2.508 1.00 90.31 74 LYS A O 1
ATOM 583 N N . GLU A 1 75 ? -4.436 3.145 -2.912 1.00 90.06 75 GLU A N 1
ATOM 584 C CA . GLU A 1 75 ? -4.276 4.586 -3.153 1.00 90.06 75 GLU A CA 1
ATOM 585 C C . GLU A 1 75 ? -3.705 5.312 -1.929 1.00 90.06 75 GLU A C 1
ATOM 587 O O . GLU A 1 75 ? -2.729 6.055 -2.053 1.00 90.06 75 GLU A O 1
ATOM 592 N N . ALA A 1 76 ? -4.246 5.041 -0.737 1.00 89.44 76 ALA A N 1
ATOM 593 C CA . ALA A 1 76 ? -3.726 5.614 0.503 1.00 89.44 76 ALA A CA 1
ATOM 594 C C . ALA A 1 76 ? -2.278 5.174 0.784 1.00 89.44 76 ALA A C 1
ATOM 596 O O . ALA A 1 76 ? -1.464 5.984 1.223 1.00 89.44 76 ALA A O 1
ATOM 597 N N . MET A 1 77 ? -1.937 3.916 0.493 1.00 87.31 77 MET A N 1
ATOM 598 C CA . MET A 1 77 ? -0.606 3.355 0.726 1.00 87.31 77 MET A CA 1
ATOM 599 C C . MET A 1 77 ? 0.450 3.899 -0.243 1.00 87.31 77 MET A C 1
ATOM 601 O O . MET A 1 77 ? 1.578 4.161 0.174 1.00 87.31 77 MET A O 1
ATOM 605 N N . VAL A 1 78 ? 0.113 4.112 -1.518 1.00 88.88 78 VAL A N 1
ATOM 606 C CA . VAL A 1 78 ? 1.040 4.693 -2.510 1.00 88.88 78 VAL A CA 1
ATOM 607 C C . VAL A 1 78 ? 1.496 6.094 -2.093 1.00 88.88 78 VAL A C 1
ATOM 609 O O . VAL A 1 78 ? 2.611 6.501 -2.409 1.00 88.88 78 VAL A O 1
ATOM 612 N N . MET A 1 79 ? 0.680 6.818 -1.329 1.00 86.81 79 MET A N 1
ATOM 613 C CA . MET A 1 79 ? 1.027 8.141 -0.805 1.00 86.81 79 MET A CA 1
ATOM 614 C C . MET A 1 79 ? 1.995 8.119 0.392 1.00 86.81 79 MET A C 1
ATOM 616 O O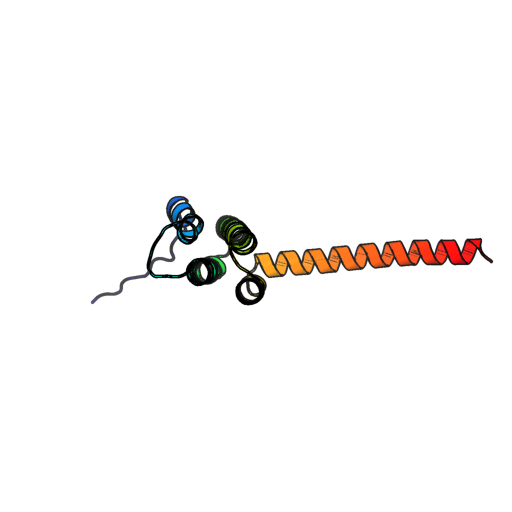 . MET A 1 79 ? 2.336 9.177 0.913 1.00 86.81 79 MET A O 1
ATOM 620 N N . THR A 1 80 ? 2.423 6.944 0.856 1.00 86.25 80 THR A N 1
ATOM 621 C CA . THR A 1 80 ? 3.293 6.789 2.033 1.00 86.25 80 THR A CA 1
ATOM 622 C C . THR A 1 80 ? 4.761 6.659 1.630 1.00 86.25 80 THR A C 1
ATOM 624 O O . THR A 1 80 ? 5.067 6.234 0.513 1.00 86.25 80 THR A O 1
ATOM 627 N N . ARG A 1 81 ? 5.690 6.941 2.557 1.00 84.69 81 ARG A N 1
ATOM 628 C CA . ARG A 1 81 ? 7.131 6.711 2.337 1.00 84.69 81 ARG A CA 1
ATOM 629 C C . ARG A 1 81 ? 7.422 5.259 1.954 1.00 84.69 81 ARG A C 1
ATOM 631 O O . ARG A 1 81 ? 8.131 5.021 0.980 1.00 84.69 81 ARG A O 1
ATOM 638 N N . LEU A 1 82 ? 6.846 4.303 2.683 1.00 85.69 82 LEU A N 1
ATOM 639 C CA . LEU A 1 82 ? 7.016 2.878 2.402 1.00 85.69 82 LEU A CA 1
ATOM 640 C C . LEU A 1 82 ? 6.498 2.513 1.001 1.00 85.69 82 LEU A C 1
ATOM 642 O O . LEU A 1 82 ? 7.170 1.795 0.265 1.00 85.69 82 LEU A O 1
ATOM 646 N N . GLY A 1 83 ? 5.340 3.052 0.606 1.00 89.00 83 GLY A N 1
ATOM 647 C CA . GLY A 1 83 ? 4.780 2.866 -0.734 1.00 89.00 83 GLY A CA 1
ATOM 648 C C . GLY A 1 83 ? 5.709 3.369 -1.842 1.00 89.00 83 GLY A C 1
ATOM 649 O O . GLY A 1 83 ? 5.915 2.666 -2.832 1.00 89.00 83 GLY A O 1
ATOM 650 N N . GLN A 1 84 ? 6.327 4.537 -1.652 1.00 90.00 84 GLN A N 1
ATOM 651 C CA . GLN A 1 84 ? 7.317 5.083 -2.588 1.00 90.00 84 GLN A CA 1
ATOM 652 C C . GLN A 1 84 ? 8.583 4.217 -2.656 1.00 90.00 84 GLN A C 1
ATOM 654 O O . GLN A 1 84 ? 9.031 3.877 -3.747 1.00 90.00 84 GLN A O 1
ATOM 659 N N . MET A 1 85 ? 9.108 3.768 -1.511 1.00 90.38 85 MET A N 1
ATOM 660 C CA . MET A 1 85 ? 10.275 2.874 -1.470 1.00 90.38 85 MET A CA 1
ATOM 661 C C . MET A 1 85 ? 10.023 1.557 -2.219 1.00 90.38 85 MET A C 1
ATOM 663 O O . MET A 1 85 ? 10.870 1.118 -2.997 1.00 90.38 85 MET A O 1
ATOM 667 N N . ILE A 1 86 ? 8.845 0.947 -2.035 1.00 90.62 86 ILE A N 1
ATOM 668 C CA . ILE A 1 86 ? 8.445 -0.273 -2.754 1.00 90.62 86 ILE A CA 1
ATOM 669 C C . ILE A 1 86 ? 8.371 -0.016 -4.266 1.00 90.62 86 ILE A C 1
ATOM 671 O O . ILE A 1 86 ? 8.812 -0.852 -5.058 1.00 90.62 86 ILE A O 1
ATOM 675 N N . MET A 1 87 ? 7.824 1.131 -4.677 1.00 92.75 87 MET A N 1
ATOM 676 C CA . MET A 1 87 ? 7.738 1.514 -6.087 1.00 92.75 87 MET A CA 1
ATOM 677 C C . MET A 1 87 ? 9.128 1.689 -6.712 1.00 92.75 87 MET A C 1
ATOM 679 O O . MET A 1 87 ? 9.392 1.124 -7.776 1.00 92.75 87 MET A O 1
ATOM 683 N N . ASP A 1 88 ? 10.030 2.397 -6.034 1.00 95.06 88 ASP A N 1
ATOM 684 C CA . ASP A 1 88 ? 11.403 2.628 -6.490 1.00 95.06 88 ASP A CA 1
ATOM 685 C C . ASP A 1 88 ? 12.200 1.323 -6.612 1.00 95.06 88 ASP A C 1
ATOM 687 O O . ASP A 1 88 ? 12.901 1.094 -7.605 1.00 95.06 88 ASP A O 1
ATOM 691 N N . ASP A 1 89 ? 12.072 0.434 -5.625 1.00 95.00 89 ASP A N 1
ATOM 692 C CA . ASP A 1 89 ? 12.661 -0.904 -5.667 1.00 95.00 89 ASP A CA 1
ATOM 693 C C . ASP A 1 89 ? 12.117 -1.713 -6.850 1.00 95.00 89 ASP A C 1
ATOM 695 O O . ASP A 1 89 ? 12.888 -2.336 -7.587 1.00 95.00 89 ASP A O 1
ATOM 699 N N . GLY A 1 90 ? 10.802 -1.658 -7.079 1.00 95.88 90 GLY A N 1
ATOM 700 C CA . GLY A 1 90 ? 10.141 -2.306 -8.209 1.00 95.88 90 GLY A CA 1
ATOM 701 C C . GLY A 1 90 ? 10.665 -1.824 -9.563 1.00 95.88 90 GLY A C 1
ATOM 702 O O . GLY A 1 90 ? 10.989 -2.650 -10.422 1.00 95.88 90 GLY A O 1
ATOM 703 N N . ILE A 1 91 ? 10.814 -0.507 -9.742 1.00 97.50 91 ILE A N 1
ATOM 704 C CA . ILE A 1 91 ? 11.381 0.097 -10.958 1.00 97.50 91 ILE A CA 1
ATOM 705 C C . ILE A 1 91 ? 12.811 -0.402 -11.175 1.00 97.50 91 ILE A C 1
ATOM 707 O O . ILE A 1 91 ? 13.130 -0.918 -12.248 1.00 97.50 91 ILE A O 1
ATOM 711 N N . ARG A 1 92 ? 13.658 -0.335 -10.142 1.00 97.81 92 ARG A N 1
ATOM 712 C CA . ARG A 1 92 ? 15.062 -0.765 -10.215 1.00 97.81 92 ARG A CA 1
ATOM 713 C C . ARG A 1 92 ? 15.197 -2.241 -10.590 1.00 97.81 92 ARG A C 1
ATOM 715 O O . ARG A 1 92 ? 16.013 -2.595 -11.440 1.00 97.81 92 ARG A O 1
ATOM 722 N N . ILE A 1 93 ? 14.388 -3.108 -9.977 1.00 97.88 93 ILE A N 1
ATOM 723 C CA . ILE A 1 93 ? 14.350 -4.543 -10.296 1.00 97.88 93 ILE A CA 1
ATOM 724 C C . ILE A 1 93 ? 13.915 -4.752 -11.751 1.00 97.88 93 ILE A C 1
ATOM 726 O O . ILE A 1 93 ? 14.510 -5.569 -12.457 1.00 97.88 93 ILE A O 1
ATOM 730 N N . GLY A 1 94 ? 12.902 -4.013 -12.208 1.00 98.00 94 GLY A N 1
ATOM 731 C CA . GLY A 1 94 ? 12.425 -4.057 -13.588 1.00 98.00 94 GLY A CA 1
ATOM 732 C C . GLY A 1 94 ? 13.507 -3.677 -14.599 1.00 98.00 94 GLY A C 1
ATOM 733 O O . GLY A 1 94 ? 13.723 -4.402 -15.569 1.00 98.00 94 GLY A O 1
ATOM 734 N N . GLU A 1 95 ? 14.244 -2.595 -14.347 1.00 98.06 95 GLU A N 1
ATOM 735 C CA . GLU A 1 95 ? 15.349 -2.158 -15.208 1.00 98.06 95 GLU A CA 1
ATOM 736 C C . GLU A 1 95 ? 16.476 -3.193 -15.292 1.00 98.06 95 GLU A C 1
ATOM 738 O O . GLU A 1 95 ? 17.001 -3.452 -16.379 1.00 98.06 95 GLU A O 1
ATOM 743 N N . LEU A 1 96 ? 16.846 -3.803 -14.161 1.00 97.69 96 LEU A N 1
ATOM 744 C CA . LEU A 1 96 ? 17.863 -4.856 -14.119 1.00 97.69 96 LEU A CA 1
ATOM 745 C C . LEU A 1 96 ? 17.438 -6.068 -14.951 1.00 97.69 96 LEU A C 1
ATOM 747 O O . LEU A 1 96 ? 18.190 -6.495 -15.829 1.00 97.69 96 LEU A O 1
ATOM 751 N N . ARG A 1 97 ? 16.209 -6.561 -14.744 1.00 97.25 97 ARG A N 1
ATOM 752 C CA . ARG A 1 97 ? 15.653 -7.682 -15.519 1.00 97.25 97 ARG A CA 1
ATOM 753 C C . ARG A 1 97 ? 15.608 -7.366 -17.011 1.00 97.25 97 ARG A C 1
ATOM 755 O O . ARG A 1 97 ? 16.059 -8.174 -17.817 1.00 97.25 97 ARG A O 1
ATOM 762 N N . GLY A 1 98 ? 15.161 -6.166 -17.381 1.00 97.81 98 GLY A N 1
ATOM 763 C CA . GLY A 1 98 ? 15.119 -5.734 -18.778 1.00 97.81 98 GLY A CA 1
ATOM 764 C C . GLY A 1 98 ? 16.501 -5.705 -19.442 1.00 97.81 98 GLY A C 1
ATOM 765 O O . GLY A 1 98 ? 16.648 -6.120 -20.594 1.00 97.81 98 GLY A O 1
ATOM 766 N N . ARG A 1 99 ? 17.545 -5.273 -18.719 1.00 97.19 99 ARG A N 1
ATOM 767 C CA . ARG A 1 99 ? 18.929 -5.314 -19.227 1.00 97.19 99 ARG A CA 1
ATOM 768 C C . ARG A 1 99 ? 19.422 -6.745 -19.427 1.00 97.19 99 ARG A C 1
ATOM 770 O O . ARG A 1 99 ? 20.010 -7.038 -20.468 1.00 97.19 99 ARG A O 1
ATOM 777 N N . GLU A 1 100 ? 19.187 -7.629 -18.461 1.00 96.75 100 GLU A N 1
ATOM 778 C CA . GLU A 1 100 ? 19.587 -9.039 -18.544 1.00 96.75 100 GLU A CA 1
ATOM 779 C C . GLU A 1 100 ? 18.893 -9.763 -19.703 1.00 96.75 100 GLU A C 1
ATOM 781 O O . GLU A 1 100 ? 19.551 -10.444 -20.497 1.00 96.75 100 GLU A O 1
ATOM 786 N N . GLU A 1 101 ? 17.583 -9.564 -19.853 1.00 96.50 101 GLU A N 1
ATOM 787 C CA . GLU A 1 101 ? 16.796 -10.113 -20.958 1.00 96.50 101 GLU A CA 1
ATOM 788 C C . GLU A 1 101 ? 17.308 -9.614 -22.312 1.00 96.50 101 GLU A C 1
ATOM 790 O O . GLU A 1 101 ? 17.515 -10.419 -23.225 1.00 96.50 101 GLU A O 1
ATOM 795 N N . GLY A 1 102 ? 17.607 -8.316 -22.427 1.00 96.25 102 GLY A N 1
ATOM 796 C CA . GLY A 1 102 ? 18.178 -7.733 -23.640 1.00 96.25 102 GLY A CA 1
ATOM 797 C C . GLY A 1 102 ? 19.540 -8.330 -24.012 1.00 96.25 102 GLY A C 1
ATOM 798 O O . GLY A 1 102 ? 19.782 -8.657 -25.179 1.00 96.25 102 GLY A O 1
ATOM 799 N N . ILE A 1 103 ? 20.424 -8.540 -23.030 1.00 96.44 103 ILE A N 1
ATOM 800 C CA . ILE A 1 103 ? 21.723 -9.201 -23.241 1.00 96.44 103 ILE A CA 1
ATOM 801 C C . ILE A 1 103 ? 21.515 -10.644 -23.716 1.00 96.44 103 ILE A C 1
ATOM 803 O O . ILE A 1 103 ? 22.119 -11.062 -24.710 1.00 96.44 103 ILE A O 1
ATOM 807 N N . ALA A 1 104 ? 20.641 -11.400 -23.047 1.00 94.75 104 ALA A N 1
ATOM 808 C CA . ALA A 1 104 ? 20.353 -12.787 -23.395 1.00 94.75 104 ALA A CA 1
ATOM 809 C C . ALA A 1 104 ? 19.733 -12.916 -24.798 1.00 94.75 104 ALA A C 1
ATOM 811 O O . ALA A 1 104 ? 20.081 -13.828 -25.558 1.00 94.75 104 ALA A O 1
ATOM 812 N N . GLU A 1 105 ? 18.834 -12.006 -25.178 1.00 95.00 105 GLU A N 1
ATOM 813 C CA . GLU A 1 105 ? 18.233 -11.982 -26.510 1.00 95.00 105 GLU A CA 1
ATOM 814 C C . GLU A 1 105 ? 19.274 -11.665 -27.591 1.00 95.00 105 GLU A C 1
ATOM 816 O O . GLU A 1 105 ? 19.323 -12.341 -28.624 1.00 95.00 105 GLU A O 1
ATOM 821 N N . ASN A 1 106 ? 20.160 -10.697 -27.343 1.00 94.12 106 ASN A N 1
ATOM 822 C CA . ASN A 1 106 ? 21.233 -10.357 -28.273 1.00 94.12 106 ASN A CA 1
ATOM 823 C C . ASN A 1 106 ? 22.201 -11.535 -28.483 1.00 94.12 106 ASN A C 1
ATOM 825 O O . ASN A 1 106 ? 22.518 -11.894 -29.616 1.00 94.12 106 ASN A O 1
ATOM 829 N N . GLN A 1 107 ? 22.598 -12.225 -27.409 1.00 92.81 107 GLN A N 1
ATOM 830 C CA . GLN A 1 107 ? 23.437 -13.426 -27.502 1.00 92.81 107 GLN A CA 1
ATOM 831 C C . GLN A 1 107 ? 22.768 -14.547 -28.312 1.00 92.81 107 GLN A C 1
ATOM 833 O O . GLN A 1 107 ? 23.425 -15.210 -29.120 1.00 92.81 107 GLN A O 1
ATOM 838 N N . LYS A 1 108 ? 21.453 -14.751 -28.142 1.00 93.1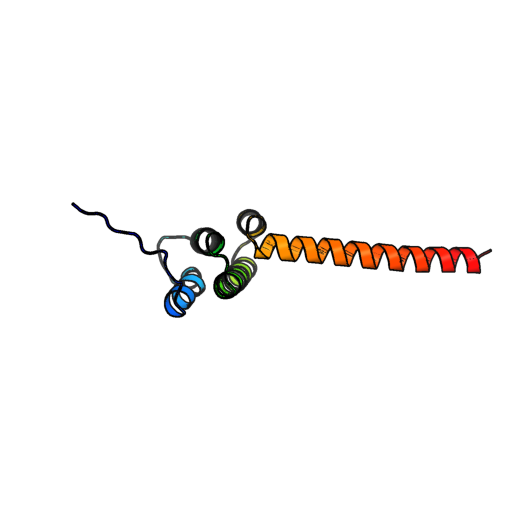9 108 LYS A N 1
ATOM 839 C CA . LYS A 1 108 ? 20.681 -15.705 -28.958 1.00 93.19 108 LYS A CA 1
ATOM 840 C C . LYS A 1 108 ? 20.671 -15.306 -30.434 1.00 93.19 108 LYS A C 1
ATOM 842 O O . LYS A 1 108 ? 20.777 -16.189 -31.280 1.00 93.19 108 LYS A O 1
ATOM 847 N N . LYS A 1 109 ? 20.555 -14.012 -30.752 1.00 91.56 109 LYS A N 1
ATOM 848 C CA . LYS A 1 109 ? 20.606 -13.503 -32.135 1.00 91.56 109 LYS A CA 1
ATOM 849 C C . LYS A 1 109 ? 21.979 -13.720 -32.766 1.00 91.56 109 LYS A C 1
ATOM 851 O O . LYS A 1 109 ? 22.038 -14.214 -33.885 1.00 91.56 109 LYS A O 1
ATOM 856 N N . ILE A 1 110 ? 23.061 -13.435 -32.038 1.00 89.62 110 ILE A N 1
ATOM 857 C CA . ILE A 1 110 ? 24.436 -13.671 -32.506 1.00 89.62 110 ILE A CA 1
ATOM 858 C C . ILE A 1 110 ? 24.671 -15.160 -32.780 1.00 89.62 110 ILE A C 1
ATOM 860 O O . ILE A 1 110 ? 25.172 -15.502 -33.838 1.00 89.62 110 ILE A O 1
ATOM 864 N N . ARG A 1 111 ? 24.255 -16.059 -31.879 1.00 82.75 111 ARG A N 1
ATOM 865 C CA . ARG A 1 111 ? 24.416 -17.518 -32.061 1.00 82.75 111 ARG A CA 1
ATOM 866 C C . ARG A 1 111 ? 23.596 -18.118 -33.206 1.00 82.75 111 ARG A C 1
ATOM 868 O O . ARG A 1 111 ? 23.847 -19.258 -33.585 1.00 82.75 111 ARG A O 1
ATOM 875 N N . ARG A 1 112 ? 22.566 -17.415 -33.680 1.00 83.19 112 ARG A N 1
ATOM 876 C CA . ARG A 1 112 ? 21.702 -17.844 -34.791 1.00 83.19 112 ARG A CA 1
ATOM 877 C C . ARG A 1 112 ? 22.179 -17.320 -36.150 1.00 83.19 112 ARG A C 1
ATOM 879 O O . ARG A 1 112 ? 21.547 -17.648 -37.150 1.00 83.19 112 ARG A O 1
ATOM 886 N N . LYS A 1 113 ? 23.219 -16.488 -36.171 1.00 65.88 113 LYS A N 1
ATOM 887 C CA . LYS A 1 113 ? 23.796 -15.870 -37.363 1.00 65.88 113 LYS A CA 1
ATOM 888 C C . LYS A 1 113 ? 25.126 -16.533 -37.696 1.00 65.88 113 LYS A C 1
ATOM 890 O O . LYS A 1 113 ? 25.404 -16.645 -38.906 1.00 65.88 113 LYS A O 1
#

Foldseek 3Di:
DDPPPPPPDPCDPVNLVCLLCVLVDDDDDHSLVSLLVSLVVLQVDDDPSSLVSVVSSLVSCVVPPDDVSNVSSLVSSCSHPNVVVVVVVVVVVVVVVVVVVVVVVVVVVVVVD

Radius of gyration: 20.72 Å; chains: 1; bounding box: 44×48×66 Å

Secondary structure 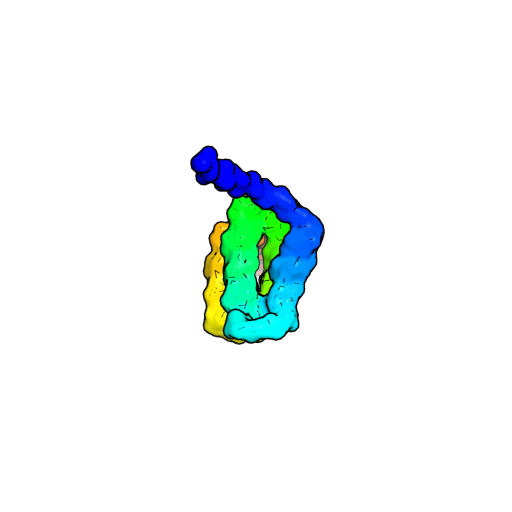(DSSP, 8-state):
------------HHHHHHHHHGGGS-SSS-HHHHHHHHHHHHTT--SHHHHHHHHHHHHHHHHH--HHHHHHHHHHHHTSHHHHHHHHHHHHHHHHHHHHHHHHHHHHHHHT-

pLDDT: mean 84.56, std 14.56, range [36.56, 98.06]